Protein AF-A0A1F2P3W2-F1 (afdb_monomer_lite)

Secondary structure (DSSP, 8-state):
-EEEEEESPPPHHHHHHHHHHHHHH-TTEEEEEE-SSEEEEEESS-HHHHHHHHHHTTPPEEEEEE-----------

Structure (mmCIF, N/CA/C/O backbone):
data_AF-A0A1F2P3W2-F1
#
_entry.id   AF-A0A1F2P3W2-F1
#
loop_
_atom_site.group_PDB
_atom_site.id
_atom_site.type_symbol
_atom_site.label_atom_id
_atom_site.label_alt_id
_atom_site.label_comp_id
_atom_site.label_asym_id
_atom_site.label_entity_id
_atom_site.label_seq_id
_atom_site.pdbx_PDB_ins_code
_atom_site.Cartn_x
_atom_site.Cartn_y
_atom_site.Cartn_z
_atom_site.occupancy
_atom_site.B_iso_or_equiv
_atom_site.auth_seq_id
_atom_site.auth_comp_id
_atom_site.auth_asym_id
_atom_site.auth_atom_id
_atom_site.pdbx_PDB_model_num
ATOM 1 N N . MET A 1 1 ? 0.630 -2.246 15.443 1.00 88.62 1 MET A N 1
ATOM 2 C CA . MET A 1 1 ? 1.118 -1.7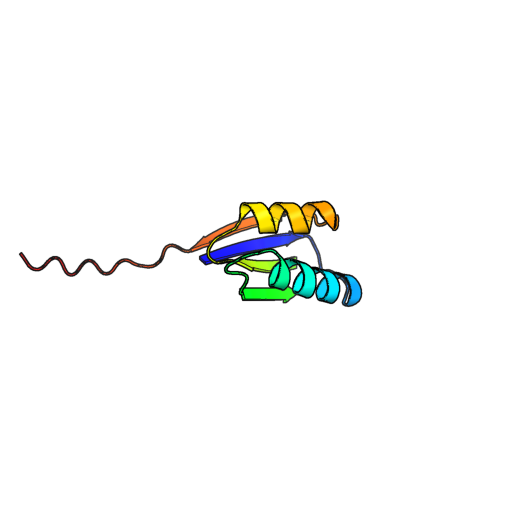54 14.139 1.00 88.62 1 MET A CA 1
ATOM 3 C C . MET A 1 1 ? 1.276 -2.946 13.215 1.00 88.62 1 MET A C 1
ATOM 5 O O . MET A 1 1 ? 1.669 -4.010 13.692 1.00 88.62 1 MET A O 1
ATOM 9 N N . ARG A 1 2 ? 0.925 -2.804 11.941 1.00 92.56 2 ARG A N 1
ATOM 10 C CA . ARG A 1 2 ? 1.166 -3.806 10.905 1.00 92.56 2 ARG A CA 1
ATOM 11 C C . ARG A 1 2 ? 2.028 -3.205 9.802 1.00 92.56 2 ARG A C 1
ATOM 13 O O . ARG A 1 2 ? 1.874 -2.034 9.473 1.00 92.56 2 ARG A O 1
ATOM 20 N N . THR A 1 3 ? 2.895 -4.028 9.231 1.00 95.62 3 THR A N 1
ATOM 21 C CA . THR A 1 3 ? 3.683 -3.693 8.044 1.00 95.62 3 THR A CA 1
ATOM 22 C C . THR A 1 3 ? 3.321 -4.679 6.948 1.00 95.62 3 THR A C 1
ATOM 24 O O . THR A 1 3 ? 3.490 -5.884 7.131 1.00 95.62 3 THR A O 1
ATOM 27 N N . ILE A 1 4 ? 2.805 -4.178 5.833 1.00 96.31 4 ILE A N 1
ATOM 28 C CA . ILE A 1 4 ? 2.551 -4.946 4.617 1.00 96.31 4 ILE A CA 1
ATOM 29 C C . ILE A 1 4 ? 3.789 -4.796 3.736 1.00 96.31 4 ILE A C 1
ATOM 31 O O . ILE A 1 4 ? 4.215 -3.678 3.456 1.00 96.31 4 ILE A O 1
ATOM 35 N N . VAL A 1 5 ? 4.381 -5.912 3.332 1.00 95.94 5 VAL A N 1
ATOM 36 C CA . VAL A 1 5 ? 5.545 -5.943 2.446 1.00 95.94 5 VAL A CA 1
ATOM 37 C C . VAL A 1 5 ? 5.049 -6.232 1.040 1.00 95.94 5 VAL A C 1
ATOM 39 O O . VAL A 1 5 ? 4.424 -7.264 0.798 1.00 95.94 5 VAL A O 1
ATOM 42 N N . VAL A 1 6 ? 5.316 -5.309 0.129 1.00 96.25 6 VAL A N 1
ATOM 43 C CA . VAL A 1 6 ? 5.103 -5.447 -1.308 1.00 96.25 6 VAL A CA 1
ATOM 44 C C . VAL A 1 6 ? 6.413 -5.889 -1.942 1.00 96.25 6 VAL A C 1
ATOM 46 O O . VAL A 1 6 ? 7.481 -5.351 -1.635 1.00 96.25 6 VAL A O 1
ATOM 49 N N . LYS A 1 7 ? 6.325 -6.871 -2.832 1.00 93.44 7 LYS A N 1
ATOM 50 C CA . LYS A 1 7 ? 7.468 -7.435 -3.536 1.00 93.44 7 LYS A CA 1
ATOM 51 C C . LYS A 1 7 ? 8.046 -6.434 -4.530 1.00 93.44 7 LYS A C 1
ATOM 53 O O . LYS A 1 7 ? 7.326 -5.869 -5.353 1.00 93.44 7 LYS A O 1
ATOM 58 N N . GLY A 1 8 ? 9.369 -6.309 -4.524 1.00 90.38 8 GLY A N 1
ATOM 59 C CA . GLY A 1 8 ? 10.088 -5.439 -5.445 1.00 90.38 8 GLY A CA 1
ATOM 60 C C . GLY A 1 8 ? 10.036 -3.968 -5.044 1.00 90.38 8 GLY A C 1
ATOM 61 O O . GLY A 1 8 ? 9.319 -3.555 -4.134 1.00 90.38 8 GLY A O 1
ATOM 62 N N . ARG A 1 9 ? 10.843 -3.166 -5.739 1.00 83.88 9 ARG A N 1
ATOM 63 C CA . ARG A 1 9 ? 10.809 -1.714 -5.603 1.00 83.88 9 ARG A CA 1
ATOM 64 C C . ARG A 1 9 ? 9.750 -1.154 -6.543 1.00 83.88 9 ARG A C 1
ATOM 66 O O . ARG A 1 9 ? 9.799 -1.396 -7.746 1.00 83.88 9 ARG A O 1
ATOM 73 N N . ILE A 1 10 ? 8.839 -0.386 -5.968 1.00 88.56 10 ILE A N 1
ATOM 74 C CA . ILE A 1 10 ? 7.842 0.393 -6.696 1.00 88.56 10 ILE A CA 1
ATOM 75 C C . ILE A 1 10 ? 8.504 1.664 -7.259 1.00 88.56 10 ILE A C 1
ATOM 77 O O . ILE A 1 10 ? 9.381 2.241 -6.608 1.00 88.56 10 ILE A O 1
ATOM 81 N N . ASP A 1 11 ? 8.133 2.067 -8.474 1.00 90.00 11 ASP A N 1
ATOM 82 C CA . ASP A 1 11 ? 8.583 3.323 -9.086 1.00 90.00 11 ASP A CA 1
ATOM 83 C C . ASP A 1 11 ? 8.017 4.559 -8.363 1.00 90.00 11 ASP A C 1
ATOM 85 O O . ASP A 1 11 ? 7.057 4.465 -7.602 1.00 90.00 11 ASP A O 1
ATOM 89 N N . GLU A 1 12 ? 8.628 5.727 -8.570 1.00 90.44 12 GLU A N 1
ATOM 90 C CA . GLU A 1 12 ? 8.256 6.952 -7.844 1.00 90.44 12 GLU A CA 1
ATOM 91 C C . GLU A 1 12 ? 6.813 7.398 -8.1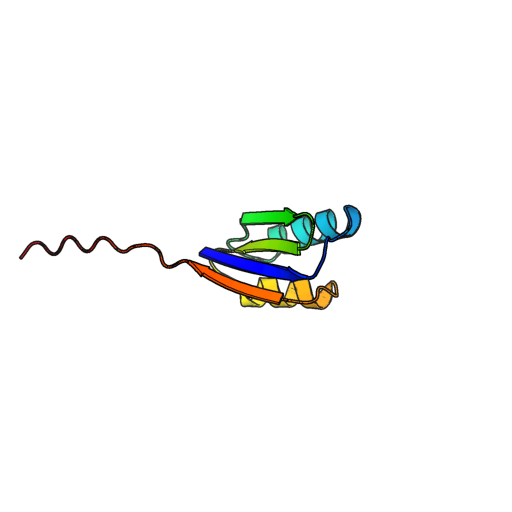34 1.00 90.44 12 GLU A C 1
ATOM 93 O O . GLU A 1 12 ? 6.111 7.790 -7.201 1.00 90.44 12 GLU A O 1
ATOM 98 N N . ASP A 1 13 ? 6.326 7.242 -9.371 1.00 92.56 13 ASP A N 1
ATOM 99 C CA . ASP A 1 13 ? 4.959 7.626 -9.746 1.00 92.56 13 ASP A CA 1
ATOM 100 C C . ASP A 1 13 ? 3.922 6.748 -9.032 1.00 92.56 13 ASP A C 1
ATOM 102 O O . ASP A 1 13 ? 2.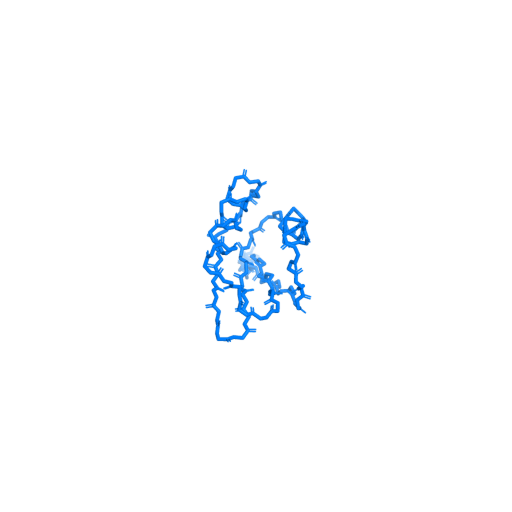924 7.237 -8.494 1.00 92.56 13 ASP A O 1
ATOM 106 N 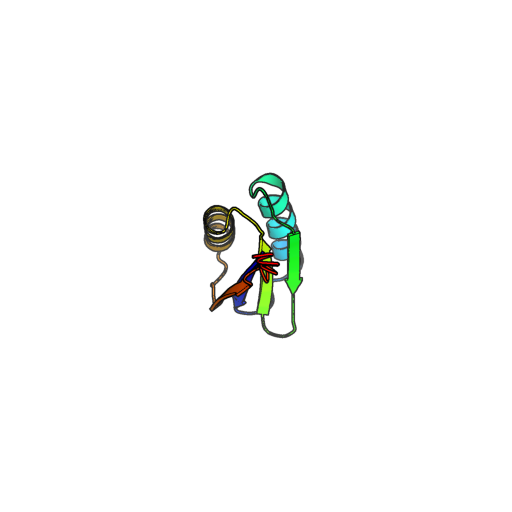N . LEU A 1 14 ? 4.134 5.428 -9.018 1.00 91.75 14 LEU A N 1
ATOM 107 C CA . LEU A 1 14 ? 3.260 4.503 -8.303 1.00 91.75 14 LEU A CA 1
ATOM 108 C C . LEU A 1 14 ? 3.382 4.678 -6.781 1.00 91.75 14 LEU A C 1
ATOM 110 O O . LEU A 1 14 ? 2.379 4.553 -6.078 1.00 91.75 14 LEU A O 1
ATOM 114 N N . MET A 1 15 ? 4.563 5.025 -6.264 1.00 93.31 15 MET A N 1
ATOM 115 C CA . MET A 1 15 ? 4.760 5.318 -4.843 1.00 93.31 15 MET A CA 1
ATOM 116 C C . MET A 1 15 ? 3.951 6.545 -4.405 1.00 93.31 15 MET A C 1
ATOM 118 O O . MET A 1 15 ? 3.230 6.465 -3.412 1.00 93.31 15 MET A O 1
ATOM 122 N N . GLU A 1 16 ? 3.988 7.636 -5.173 1.00 94.12 16 GLU A N 1
ATOM 123 C CA . GLU A 1 16 ? 3.197 8.839 -4.892 1.00 94.12 16 GLU A CA 1
ATOM 124 C C . GLU A 1 16 ? 1.688 8.553 -4.962 1.00 94.12 16 GLU A C 1
ATOM 126 O O . GLU A 1 16 ? 0.927 8.952 -4.073 1.00 94.12 16 GLU A O 1
ATOM 131 N N . ARG A 1 17 ? 1.233 7.800 -5.975 1.00 94.12 17 ARG A N 1
ATOM 132 C CA . ARG A 1 17 ? -0.177 7.380 -6.067 1.00 94.12 17 ARG A CA 1
ATOM 133 C C . ARG A 1 17 ? -0.608 6.553 -4.861 1.00 94.12 17 ARG A C 1
ATOM 135 O O . ARG A 1 17 ? -1.684 6.798 -4.314 1.00 94.12 17 ARG A O 1
ATOM 142 N N . LEU A 1 18 ? 0.214 5.592 -4.443 1.00 94.88 18 LEU A N 1
ATOM 143 C CA . LEU A 1 18 ? -0.068 4.751 -3.284 1.00 94.88 18 LEU A CA 1
ATOM 144 C C . LEU A 1 18 ? -0.132 5.568 -2.001 1.00 94.88 18 LEU A C 1
ATOM 146 O O . LEU A 1 18 ? -1.085 5.407 -1.245 1.00 94.88 18 LEU A O 1
ATOM 150 N N . GLU A 1 19 ? 0.830 6.459 -1.766 1.00 95.56 19 GLU A N 1
ATOM 151 C CA . GLU A 1 19 ? 0.815 7.328 -0.591 1.00 95.56 19 GLU A CA 1
ATOM 152 C C . GLU A 1 19 ? -0.452 8.177 -0.526 1.00 95.56 19 GLU A C 1
ATOM 154 O O . GLU A 1 19 ? -1.073 8.245 0.534 1.00 95.56 19 GLU A O 1
ATOM 159 N N . ASN A 1 20 ? -0.870 8.775 -1.644 1.00 95.88 20 ASN A N 1
ATOM 160 C CA . ASN A 1 20 ? -2.084 9.586 -1.697 1.00 95.88 20 ASN A CA 1
ATOM 161 C C . ASN A 1 20 ? -3.337 8.737 -1.441 1.00 95.88 20 ASN A C 1
ATOM 163 O O . ASN A 1 20 ? -4.121 9.043 -0.544 1.00 95.88 20 ASN A O 1
ATOM 167 N N . ARG A 1 21 ? -3.499 7.613 -2.153 1.00 96.50 21 ARG A N 1
ATOM 168 C CA . ARG A 1 21 ? -4.669 6.735 -1.980 1.00 96.50 21 ARG A CA 1
ATOM 169 C C . ARG A 1 21 ? -4.752 6.147 -0.575 1.00 96.50 21 ARG A C 1
ATOM 171 O O . ARG A 1 21 ? -5.841 6.071 -0.015 1.00 96.50 21 ARG A O 1
ATOM 178 N N . LEU A 1 22 ? -3.629 5.716 -0.006 1.00 96.12 22 LEU A N 1
ATOM 179 C CA . LEU A 1 22 ? -3.599 5.147 1.340 1.00 96.12 22 LEU A CA 1
ATOM 180 C C . LEU A 1 22 ? -3.882 6.215 2.397 1.00 96.12 22 LEU A C 1
ATOM 182 O O . LEU A 1 22 ? -4.645 5.955 3.321 1.00 96.12 22 LEU A O 1
ATOM 186 N N . ARG A 1 23 ? -3.330 7.421 2.241 1.00 96.25 23 ARG A N 1
ATOM 187 C CA . ARG A 1 23 ? -3.585 8.546 3.149 1.00 96.25 23 ARG A CA 1
ATOM 188 C C . ARG A 1 23 ? -5.046 8.986 3.143 1.00 96.25 23 ARG A C 1
ATOM 190 O O . ARG A 1 23 ? -5.573 9.298 4.205 1.00 96.25 23 ARG A O 1
ATOM 197 N N . ASP A 1 24 ? -5.685 8.988 1.977 1.00 95.50 24 ASP A N 1
ATOM 198 C CA . ASP A 1 24 ? -7.067 9.450 1.831 1.00 95.50 24 ASP A CA 1
ATOM 199 C C . ASP A 1 24 ? -8.096 8.398 2.265 1.00 95.50 24 ASP A C 1
ATOM 201 O O . ASP A 1 24 ? -9.164 8.747 2.768 1.00 95.50 24 ASP A O 1
ATOM 205 N N . LEU A 1 25 ? -7.802 7.112 2.046 1.00 94.44 25 LEU A N 1
ATOM 206 C CA . LEU A 1 25 ? -8.782 6.034 2.208 1.00 94.44 25 LEU A CA 1
ATOM 207 C C . LEU A 1 25 ? -8.597 5.209 3.481 1.00 94.44 25 LEU A C 1
ATOM 209 O O . LEU A 1 25 ? -9.564 4.601 3.936 1.00 94.44 25 LEU A O 1
ATOM 213 N N . ILE A 1 26 ? -7.379 5.124 4.020 1.00 95.69 26 ILE A N 1
ATOM 214 C CA . ILE A 1 26 ? -7.041 4.167 5.076 1.00 95.69 26 ILE A CA 1
ATOM 215 C C . ILE A 1 26 ? -6.798 4.897 6.388 1.00 95.69 26 ILE A C 1
ATOM 217 O O . ILE A 1 26 ? -5.745 5.498 6.622 1.00 95.69 26 ILE A O 1
ATOM 221 N N . GLU A 1 27 ? -7.765 4.775 7.293 1.00 92.75 27 GLU A N 1
ATOM 222 C CA . GLU A 1 27 ? -7.603 5.242 8.662 1.00 92.75 27 GLU A CA 1
ATOM 223 C C . GLU A 1 27 ? -6.449 4.486 9.345 1.00 92.75 27 GLU A C 1
ATOM 225 O O . GLU A 1 27 ? -6.339 3.254 9.304 1.00 92.75 27 GLU A O 1
ATOM 230 N N . GLY A 1 28 ? -5.524 5.246 9.932 1.00 91.06 28 GLY A N 1
ATOM 231 C CA . GLY A 1 28 ? -4.320 4.695 10.547 1.00 91.06 28 GLY A CA 1
ATOM 232 C C . GLY A 1 28 ? -3.192 4.348 9.568 1.00 91.06 28 GLY A C 1
ATOM 233 O O . GLY A 1 28 ? -2.254 3.656 9.976 1.00 91.06 28 GLY A O 1
ATOM 234 N N . PHE A 1 29 ? -3.232 4.815 8.312 1.00 95.19 29 PHE A N 1
ATOM 235 C CA . PHE A 1 29 ? -2.044 4.841 7.452 1.00 95.19 29 PHE A CA 1
ATOM 236 C C . PHE A 1 29 ? -0.924 5.675 8.094 1.00 95.19 29 PHE A C 1
ATOM 238 O O . PHE A 1 29 ? -1.163 6.752 8.647 1.00 95.19 29 PHE A O 1
ATOM 245 N N . ARG A 1 30 ? 0.310 5.159 8.044 1.00 95.06 30 ARG A N 1
ATOM 246 C CA . ARG A 1 30 ? 1.492 5.822 8.610 1.00 95.06 30 ARG A CA 1
ATOM 247 C C . ARG A 1 30 ? 2.474 6.258 7.539 1.00 95.06 30 ARG A C 1
ATOM 249 O O . ARG A 1 30 ? 2.794 7.439 7.471 1.00 95.06 30 ARG A O 1
ATOM 256 N N . GLU A 1 31 ? 2.959 5.315 6.741 1.00 94.56 31 GLU A N 1
ATOM 257 C CA . GLU A 1 31 ? 4.008 5.581 5.758 1.00 94.56 31 GLU A CA 1
ATOM 258 C C . GLU A 1 31 ? 4.109 4.476 4.704 1.00 94.56 31 GLU A C 1
ATOM 260 O O . GLU A 1 31 ? 3.693 3.332 4.928 1.00 94.56 31 GLU A O 1
ATOM 265 N N . VAL A 1 32 ? 4.708 4.837 3.568 1.00 94.38 32 VAL A N 1
ATOM 266 C CA . VAL A 1 32 ? 5.242 3.913 2.567 1.00 94.38 32 VAL A CA 1
ATOM 267 C C . VAL A 1 32 ? 6.754 4.125 2.501 1.00 94.38 32 VAL A C 1
ATOM 269 O O . VAL A 1 32 ? 7.236 5.253 2.494 1.00 94.38 32 VAL A O 1
ATOM 272 N N . THR A 1 33 ? 7.536 3.051 2.470 1.00 92.69 33 THR A N 1
ATOM 273 C CA . THR A 1 33 ? 8.998 3.138 2.380 1.00 92.69 33 THR A CA 1
ATOM 274 C C . THR A 1 33 ? 9.529 2.085 1.427 1.00 92.69 33 THR A C 1
ATOM 276 O O . THR A 1 33 ? 9.343 0.889 1.643 1.00 92.69 33 THR A O 1
ATOM 279 N N . ALA A 1 34 ? 10.230 2.520 0.385 1.00 90.69 34 ALA A N 1
ATOM 280 C CA . ALA A 1 34 ? 10.916 1.622 -0.531 1.00 90.69 34 ALA A CA 1
ATOM 281 C C . ALA A 1 34 ? 12.290 1.217 0.026 1.00 90.69 34 ALA A C 1
ATOM 283 O O . ALA A 1 34 ? 13.057 2.045 0.519 1.00 90.69 34 ALA A O 1
ATOM 284 N N . THR A 1 35 ? 12.616 -0.064 -0.086 1.00 87.25 35 THR A N 1
ATOM 285 C CA . THR A 1 35 ? 13.955 -0.617 0.130 1.00 87.25 35 THR A CA 1
ATOM 286 C C . THR A 1 35 ? 14.587 -0.990 -1.215 1.00 87.25 35 THR A C 1
ATOM 288 O O . THR A 1 35 ? 14.021 -0.752 -2.284 1.00 87.25 35 THR A O 1
ATOM 291 N N . HIS A 1 36 ? 15.778 -1.594 -1.187 1.00 81.94 36 HIS A N 1
ATOM 292 C CA . HIS A 1 36 ? 16.419 -2.097 -2.403 1.00 81.94 36 HIS A CA 1
ATOM 293 C C . HIS A 1 36 ? 15.636 -3.226 -3.095 1.00 81.94 36 HIS A C 1
ATOM 295 O O . HIS A 1 36 ? 15.820 -3.413 -4.296 1.00 81.94 36 HIS A O 1
ATOM 301 N N . SER A 1 37 ? 14.796 -3.977 -2.373 1.00 88.69 37 SER A N 1
ATOM 302 C CA . SER A 1 37 ? 14.137 -5.184 -2.900 1.00 88.69 37 SER A CA 1
ATOM 303 C C . SER A 1 37 ? 12.647 -5.302 -2.581 1.00 88.69 37 SER A C 1
ATOM 305 O O . SER A 1 37 ? 12.010 -6.238 -3.055 1.00 88.69 37 SER A O 1
ATOM 307 N N . SER A 1 38 ? 12.087 -4.391 -1.791 1.00 92.38 38 SER A N 1
ATOM 308 C CA . SER A 1 38 ? 10.683 -4.417 -1.373 1.00 92.38 38 SER A CA 1
ATOM 309 C C . SER A 1 38 ? 10.163 -3.010 -1.104 1.00 92.38 38 SER A C 1
ATOM 311 O O . SER A 1 38 ? 10.951 -2.093 -0.869 1.00 92.38 38 SER A O 1
ATOM 313 N N . THR A 1 39 ? 8.847 -2.854 -1.043 1.00 94.69 39 THR A N 1
ATOM 314 C CA . THR A 1 39 ? 8.202 -1.649 -0.520 1.00 94.69 39 THR A CA 1
ATOM 315 C C . THR A 1 39 ? 7.380 -2.004 0.711 1.00 94.69 39 THR A C 1
ATOM 317 O O . THR A 1 39 ? 6.546 -2.901 0.683 1.00 94.69 39 THR A O 1
ATOM 320 N N . ASN A 1 40 ? 7.608 -1.293 1.808 1.00 95.00 40 ASN A N 1
ATOM 321 C CA . ASN A 1 40 ? 6.908 -1.489 3.068 1.00 95.00 40 ASN A CA 1
ATOM 322 C C . ASN A 1 40 ? 5.793 -0.456 3.208 1.00 95.00 40 ASN A C 1
ATOM 324 O O . ASN A 1 40 ? 6.028 0.731 3.014 1.00 95.00 40 ASN A O 1
ATOM 328 N N . VAL A 1 41 ? 4.604 -0.898 3.604 1.00 95.62 41 VAL A N 1
ATOM 329 C CA . VAL A 1 41 ? 3.451 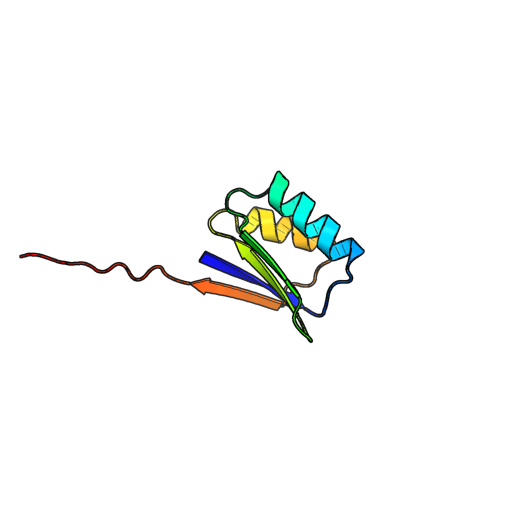-0.044 3.905 1.00 95.62 41 VAL A CA 1
ATOM 330 C C . VAL A 1 41 ? 3.059 -0.258 5.358 1.00 95.62 41 VAL A C 1
ATOM 332 O O . VAL A 1 41 ? 2.757 -1.380 5.768 1.00 95.62 41 VAL A O 1
ATOM 335 N N . VAL A 1 42 ? 3.073 0.804 6.156 1.00 95.44 42 VAL A N 1
ATOM 336 C CA . VAL A 1 42 ? 2.803 0.732 7.595 1.00 95.44 42 VAL A CA 1
ATOM 337 C C . VAL A 1 42 ? 1.402 1.253 7.894 1.00 95.44 42 VAL A C 1
ATOM 339 O O . VAL A 1 42 ? 1.045 2.373 7.528 1.00 95.44 42 VAL A O 1
ATOM 342 N N . VAL A 1 43 ? 0.613 0.434 8.593 1.00 94.56 43 VAL A N 1
ATOM 343 C CA . VAL A 1 43 ? -0.774 0.733 8.973 1.00 94.56 43 VAL A CA 1
ATOM 344 C C . VAL A 1 43 ? -1.059 0.306 10.410 1.00 94.56 43 VAL A C 1
ATOM 346 O O . VAL A 1 43 ? -0.556 -0.710 10.903 1.00 94.56 43 VAL A O 1
ATOM 349 N N . GLU A 1 44 ? -1.872 1.071 11.128 1.00 91.62 44 GLU A N 1
ATOM 350 C CA . GLU A 1 44 ? -2.240 0.752 12.510 1.00 91.62 44 GLU A CA 1
ATOM 351 C C . GLU A 1 44 ? -3.552 -0.012 12.612 1.00 91.62 44 GLU A C 1
ATOM 353 O O . GLU A 1 44 ? -3.617 -0.987 13.370 1.00 91.62 44 GLU A O 1
ATOM 358 N N . GLU A 1 45 ? -4.546 0.367 11.817 1.00 85.81 45 GLU A N 1
ATOM 359 C CA . GLU A 1 45 ? -5.928 -0.067 11.997 1.00 85.81 45 GLU A CA 1
ATOM 360 C C . GLU A 1 45 ? -6.417 -0.870 10.793 1.00 85.81 45 GLU A C 1
ATOM 362 O O . GLU A 1 45 ? -6.455 -2.105 10.871 1.00 85.81 45 GLU A O 1
ATOM 367 N N . ASP A 1 46 ? -6.718 -0.204 9.677 1.00 91.69 46 ASP A N 1
ATOM 368 C CA . ASP A 1 46 ? -7.370 -0.835 8.529 1.00 91.69 46 ASP A CA 1
ATOM 369 C C . ASP A 1 46 ? -6.389 -1.534 7.569 1.00 91.69 46 ASP A C 1
ATOM 371 O O . ASP A 1 46 ? -6.012 -1.049 6.501 1.00 91.69 46 ASP A O 1
ATOM 375 N N . VAL A 1 47 ? -5.979 -2.744 7.956 1.00 93.25 47 VAL A N 1
ATOM 376 C CA . VAL A 1 47 ? -5.132 -3.615 7.121 1.00 93.25 47 VAL A CA 1
ATOM 377 C C . VAL A 1 47 ? -5.860 -4.066 5.856 1.00 93.25 47 VAL A C 1
ATOM 379 O O . VAL A 1 47 ? -5.237 -4.193 4.805 1.00 93.25 47 VAL A O 1
ATOM 382 N N . TRP A 1 48 ? -7.164 -4.339 5.942 1.00 94.19 48 TRP A N 1
ATOM 383 C CA . TRP A 1 48 ? -7.919 -4.890 4.817 1.00 94.19 48 TRP A CA 1
ATOM 384 C C . TRP A 1 48 ? -8.125 -3.856 3.717 1.00 94.19 48 TRP A C 1
ATOM 386 O O . TRP A 1 48 ? -7.931 -4.181 2.544 1.00 94.19 48 TRP A O 1
ATOM 396 N N . GLY A 1 49 ? -8.449 -2.615 4.080 1.00 95.62 49 GLY A N 1
ATOM 397 C CA . GLY A 1 49 ? -8.501 -1.509 3.136 1.00 95.62 49 GLY A CA 1
ATOM 398 C C . GLY A 1 49 ? -7.143 -1.272 2.478 1.00 95.62 49 GLY A C 1
ATOM 399 O O . GLY A 1 49 ? -7.072 -1.165 1.254 1.00 95.62 49 GLY A O 1
ATOM 400 N N . ALA A 1 50 ? -6.053 -1.295 3.252 1.00 96.06 50 ALA A N 1
ATOM 401 C CA . ALA A 1 50 ? -4.708 -1.144 2.698 1.00 96.06 50 ALA A CA 1
ATOM 402 C C . ALA A 1 50 ? -4.362 -2.256 1.693 1.00 96.06 50 ALA A C 1
ATOM 404 O O . ALA A 1 50 ? -3.884 -1.969 0.597 1.00 96.06 50 ALA A O 1
ATOM 405 N N . LEU A 1 51 ? -4.663 -3.520 2.014 1.00 96.31 51 LEU A N 1
ATOM 406 C CA . LEU A 1 51 ? -4.470 -4.646 1.092 1.00 96.31 51 LEU A CA 1
ATOM 407 C C . LEU A 1 51 ? -5.287 -4.490 -0.192 1.00 96.31 51 LEU A C 1
ATOM 409 O O . LEU A 1 51 ? -4.787 -4.792 -1.277 1.00 96.31 51 LEU A O 1
ATOM 413 N N . LYS A 1 52 ? -6.528 -4.005 -0.081 1.00 96.88 52 LYS A N 1
ATOM 414 C CA . LYS A 1 52 ? -7.386 -3.743 -1.237 1.00 96.88 52 LYS A CA 1
ATOM 415 C C . LYS A 1 52 ? -6.770 -2.683 -2.152 1.00 96.88 52 LYS A C 1
ATOM 417 O O . LYS A 1 52 ? -6.627 -2.950 -3.340 1.00 96.88 52 LYS A O 1
ATOM 422 N N . VAL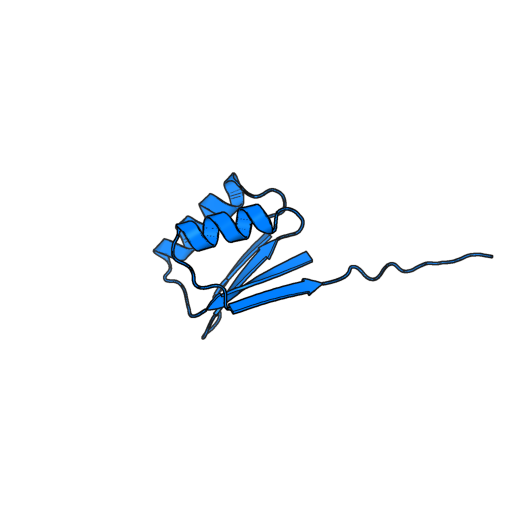 A 1 53 ? -6.352 -1.537 -1.607 1.00 96.31 53 VAL A N 1
ATOM 423 C CA . VAL A 1 53 ? -5.708 -0.460 -2.382 1.00 96.31 53 VAL A CA 1
ATOM 424 C C . VAL A 1 53 ? -4.456 -0.972 -3.094 1.00 96.31 53 VAL A C 1
ATOM 426 O O . VAL A 1 53 ? -4.303 -0.754 -4.292 1.00 96.31 53 VAL A O 1
ATOM 429 N N . LEU A 1 54 ? -3.596 -1.707 -2.384 1.00 96.00 54 LEU A N 1
ATOM 430 C CA . LEU A 1 54 ? -2.366 -2.258 -2.956 1.00 96.00 54 LEU A CA 1
ATOM 431 C C . LEU A 1 54 ? -2.657 -3.238 -4.100 1.00 96.00 54 LEU A C 1
ATOM 433 O O . LEU A 1 54 ? -2.035 -3.159 -5.156 1.00 96.00 54 LEU A O 1
ATOM 437 N N . THR A 1 55 ? -3.633 -4.128 -3.920 1.00 95.38 55 THR A N 1
ATOM 438 C CA . THR A 1 55 ? -4.003 -5.112 -4.948 1.00 95.38 55 THR A CA 1
ATOM 439 C C . THR A 1 55 ? -4.636 -4.442 -6.172 1.00 95.38 55 THR A C 1
ATOM 441 O O . THR A 1 55 ? -4.361 -4.843 -7.299 1.00 95.38 55 THR A O 1
ATOM 444 N N . GLU A 1 56 ? -5.453 -3.401 -5.976 1.00 96.19 56 GLU A N 1
ATOM 445 C CA . GLU A 1 56 ? -6.046 -2.614 -7.067 1.00 96.19 56 GLU A CA 1
ATOM 446 C C . GLU A 1 56 ? -4.995 -1.852 -7.888 1.00 96.19 56 GLU A C 1
ATOM 448 O O . GLU A 1 56 ? -5.160 -1.705 -9.095 1.00 96.19 56 GLU A O 1
ATOM 453 N N . GLU A 1 57 ? -3.908 -1.406 -7.256 1.00 93.50 57 GLU A N 1
ATOM 454 C CA . GLU A 1 57 ? -2.749 -0.803 -7.933 1.00 93.50 57 GLU A CA 1
ATOM 455 C C . GLU A 1 57 ? -1.789 -1.848 -8.540 1.00 93.50 57 GLU A C 1
ATOM 457 O O . GLU A 1 57 ? -0.747 -1.495 -9.087 1.00 93.50 57 GLU A O 1
ATOM 462 N N . GLY A 1 58 ? -2.120 -3.142 -8.463 1.00 93.81 58 GLY A N 1
ATOM 463 C CA . GLY A 1 58 ? -1.330 -4.221 -9.061 1.00 93.81 58 GLY A CA 1
ATOM 464 C C . GLY A 1 58 ? -0.100 -4.643 -8.252 1.00 93.81 58 GLY A C 1
ATOM 465 O O . GLY A 1 58 ? 0.785 -5.307 -8.791 1.00 93.81 58 GLY A O 1
ATOM 466 N N . CYS A 1 59 ? -0.025 -4.283 -6.969 1.00 94.50 59 CYS A N 1
ATOM 467 C CA . CYS A 1 59 ? 1.071 -4.689 -6.094 1.00 94.50 59 CYS A CA 1
ATOM 468 C C . CYS A 1 59 ? 0.987 -6.182 -5.736 1.00 94.50 59 CYS A C 1
ATOM 470 O O . CYS A 1 59 ? -0.072 -6.685 -5.358 1.00 94.50 59 CYS A O 1
ATOM 472 N N . GLU A 1 60 ? 2.124 -6.883 -5.770 1.00 95.12 60 GLU A N 1
ATOM 473 C CA . GLU A 1 60 ? 2.236 -8.259 -5.271 1.00 95.12 60 GLU A CA 1
ATOM 474 C C . GLU A 1 60 ? 2.611 -8.238 -3.781 1.00 95.12 60 GLU A C 1
ATOM 476 O O . GLU A 1 60 ? 3.667 -7.729 -3.404 1.00 95.12 60 GLU A O 1
ATOM 481 N N . ILE A 1 61 ? 1.748 -8.781 -2.920 1.00 95.81 61 ILE A N 1
ATOM 482 C CA . ILE A 1 61 ? 1.990 -8.827 -1.472 1.00 95.81 61 ILE A CA 1
ATOM 483 C C . ILE A 1 61 ? 2.902 -10.008 -1.131 1.00 95.81 61 ILE A C 1
ATOM 485 O O . ILE A 1 61 ? 2.581 -11.155 -1.430 1.00 95.81 61 ILE A O 1
ATOM 489 N N . GLU A 1 62 ? 4.015 -9.727 -0.458 1.00 95.62 62 GLU A N 1
ATOM 490 C CA . GLU A 1 62 ? 5.004 -10.722 -0.038 1.00 95.62 62 GLU A CA 1
ATOM 491 C C . GLU A 1 62 ? 4.764 -11.200 1.399 1.00 95.62 62 GLU A C 1
ATOM 493 O O . GLU A 1 62 ? 4.818 -12.397 1.682 1.00 95.62 62 GLU A O 1
ATOM 498 N N . ALA A 1 63 ? 4.475 -10.277 2.321 1.00 94.31 63 ALA A N 1
ATOM 499 C CA . ALA A 1 63 ? 4.279 -10.602 3.731 1.00 94.31 63 ALA A CA 1
ATOM 500 C C . ALA A 1 63 ? 3.427 -9.561 4.466 1.00 94.31 63 ALA A C 1
ATOM 502 O O . ALA A 1 63 ? 3.304 -8.411 4.048 1.00 94.31 63 ALA A O 1
ATOM 503 N N . ILE A 1 64 ? 2.879 -9.958 5.617 1.00 95.19 64 ILE A N 1
ATOM 504 C CA . ILE A 1 64 ? 2.252 -9.049 6.581 1.00 95.19 64 ILE A CA 1
ATOM 505 C C . ILE A 1 64 ? 2.870 -9.321 7.952 1.00 95.19 64 ILE A C 1
ATOM 507 O O . ILE A 1 64 ? 2.683 -10.389 8.534 1.00 95.19 64 ILE A O 1
ATOM 511 N N . HIS A 1 65 ? 3.590 -8.341 8.488 1.00 93.00 65 HIS A N 1
ATOM 512 C CA . HIS A 1 65 ? 4.178 -8.404 9.821 1.00 93.00 65 HIS A CA 1
ATOM 513 C C . HIS A 1 65 ? 3.284 -7.694 10.834 1.00 93.00 65 HIS A C 1
ATOM 515 O O . HIS A 1 65 ? 2.936 -6.526 10.662 1.00 93.00 65 HIS A O 1
ATOM 521 N N . VAL A 1 66 ? 2.938 -8.381 11.924 1.00 90.00 66 VAL A N 1
ATOM 522 C CA . VAL A 1 66 ? 2.114 -7.830 13.008 1.00 90.00 66 VAL A CA 1
ATOM 523 C C . VAL A 1 66 ? 2.979 -7.595 14.239 1.00 90.00 66 VAL A C 1
ATOM 525 O O . VAL A 1 66 ? 3.551 -8.527 14.797 1.00 90.00 66 VAL A O 1
ATOM 528 N N . TRP A 1 67 ? 3.036 -6.345 14.690 1.00 83.50 67 TRP A N 1
ATOM 529 C CA . TRP A 1 67 ? 3.768 -5.950 15.887 1.00 83.50 67 TRP A CA 1
ATOM 530 C C . TRP A 1 67 ? 2.774 -5.767 17.032 1.00 83.50 67 TRP A C 1
ATOM 532 O O . TRP A 1 67 ? 1.954 -4.836 17.022 1.00 83.50 67 TRP A O 1
ATOM 542 N N . ALA A 1 68 ? 2.839 -6.662 18.019 1.00 72.81 68 ALA A N 1
ATOM 543 C CA . ALA A 1 68 ? 2.072 -6.536 19.250 1.00 72.81 68 ALA A CA 1
ATOM 544 C C . ALA A 1 68 ? 2.632 -5.380 20.093 1.00 72.81 68 ALA A C 1
ATOM 546 O O . ALA A 1 68 ? 3.833 -5.312 20.361 1.00 72.81 68 ALA A O 1
ATOM 547 N N . ARG A 1 69 ? 1.761 -4.471 20.549 1.00 60.50 69 ARG A N 1
ATOM 548 C CA . ARG A 1 69 ? 2.130 -3.521 21.606 1.00 60.50 69 ARG A CA 1
ATOM 549 C C . ARG A 1 69 ? 2.393 -4.339 22.871 1.00 60.50 69 ARG A C 1
ATOM 551 O O . ARG A 1 69 ? 1.518 -5.085 23.303 1.00 60.50 69 ARG A O 1
ATOM 558 N N . LYS A 1 70 ? 3.582 -4.208 23.463 1.00 53.59 70 LYS A N 1
ATOM 559 C CA . LYS A 1 70 ? 3.896 -4.817 24.760 1.00 53.59 70 LYS A CA 1
ATOM 560 C C . LYS A 1 70 ? 2.959 -4.203 25.803 1.00 53.59 70 LYS A C 1
ATOM 562 O O . LYS A 1 70 ? 3.146 -3.055 26.199 1.00 53.59 70 LYS A O 1
ATOM 567 N N . VAL A 1 71 ? 1.924 -4.934 26.212 1.00 57.78 71 VAL A N 1
ATOM 568 C CA . VAL A 1 71 ? 1.069 -4.518 27.325 1.00 57.78 71 VAL A CA 1
ATOM 569 C C . VAL A 1 71 ? 1.878 -4.777 28.590 1.00 57.78 71 VAL A C 1
ATOM 571 O O . VAL A 1 71 ? 2.053 -5.922 28.998 1.00 57.78 71 VAL A O 1
ATOM 574 N N . SER A 1 72 ? 2.459 -3.728 29.171 1.00 53.75 72 SER A N 1
ATOM 575 C CA . SER A 1 72 ? 3.103 -3.829 30.479 1.00 53.75 72 SER A CA 1
ATOM 576 C C . SER A 1 72 ? 1.991 -3.938 31.518 1.00 53.75 72 SER A C 1
ATOM 578 O O . SER A 1 72 ? 1.496 -2.931 32.018 1.00 53.75 72 SER A O 1
ATOM 580 N N . SER A 1 73 ? 1.535 -5.157 31.795 1.00 59.00 73 SER A N 1
ATOM 581 C CA . SER A 1 73 ? 0.618 -5.419 32.898 1.00 59.00 73 SER A CA 1
ATOM 582 C C . SER A 1 73 ? 1.375 -5.225 34.213 1.00 59.00 73 SER A C 1
ATOM 584 O O . SER A 1 73 ? 1.959 -6.168 34.744 1.00 59.00 73 SER A O 1
ATOM 586 N N . HIS A 1 74 ? 1.382 -3.998 34.740 1.00 54.78 74 HIS A N 1
ATOM 587 C CA . HIS A 1 74 ? 1.552 -3.792 36.176 1.00 54.78 74 HIS A CA 1
ATOM 588 C C . HIS A 1 74 ? 0.290 -4.332 36.856 1.00 54.78 74 HIS A C 1
ATOM 590 O O . HIS A 1 74 ? -0.680 -3.612 37.075 1.00 54.78 74 HIS A O 1
ATOM 596 N N . LEU A 1 75 ? 0.286 -5.641 37.109 1.00 52.69 75 LEU A N 1
ATOM 597 C CA . LEU A 1 75 ? -0.609 -6.260 38.074 1.00 52.69 75 LEU A CA 1
ATOM 598 C C . LEU A 1 75 ? -0.077 -5.893 39.458 1.00 52.69 75 LEU A C 1
ATOM 600 O O . LEU A 1 75 ? 0.823 -6.548 39.980 1.00 52.69 75 LEU A O 1
ATOM 604 N N . SER A 1 76 ? -0.602 -4.809 40.017 1.00 52.94 76 SER A N 1
ATOM 605 C CA . SER A 1 76 ? -0.577 -4.598 41.460 1.00 52.94 76 SER A CA 1
ATOM 606 C C . SER A 1 76 ? -1.624 -5.541 42.055 1.00 52.94 76 SER A C 1
ATOM 608 O O . SER A 1 76 ? -2.818 -5.330 41.837 1.00 52.94 76 SER A O 1
ATOM 610 N N . LEU A 1 77 ? -1.171 -6.610 42.714 1.00 54.84 77 LEU A N 1
ATOM 611 C CA . LEU A 1 77 ? -1.981 -7.369 43.671 1.00 54.84 77 LEU A CA 1
ATOM 612 C C . LEU A 1 77 ? -1.929 -6.677 45.034 1.00 54.84 77 LEU A C 1
ATOM 614 O O . LEU A 1 77 ? -0.837 -6.166 45.376 1.00 54.84 77 LEU A O 1
#

Organism: NCBI:txid1839936

Sequence (77 aa):
MRTIVVKGRIDEDLMERLENRLRDLIEGFREVTATHSSTNVVVEEDVWGALKVLTEEGCEIEAIHVWARKVSSHLSL

Radius of gyration: 14.44 Å; chains: 1; bounding box: 25×20×53 Å

pLDDT: mean 88.61, std 12.67, range [52.69, 96.88]

Foldseek 3Di:
DKKWKFFAFDDPVLQVVLVVCCVVFPDQWDDWDGDHTIIITDGDPCPPRSVVSCVVSVTDTDDMDDDDDPPPPPPDD